Protein AF-A0A967HN75-F1 (afdb_monomer_lite)

Structure (mmCIF, N/CA/C/O backbone):
data_AF-A0A967HN75-F1
#
_entry.id   AF-A0A967HN75-F1
#
loop_
_atom_site.group_PDB
_atom_site.id
_atom_site.type_symbol
_atom_site.label_atom_id
_atom_site.label_alt_id
_atom_site.label_comp_id
_atom_site.label_asym_id
_atom_site.label_entity_id
_atom_site.label_seq_id
_atom_site.pdbx_PDB_ins_code
_atom_site.Cartn_x
_atom_site.Cartn_y
_atom_site.Cartn_z
_atom_site.occupancy
_atom_site.B_iso_or_equiv
_atom_site.auth_seq_id
_atom_site.auth_comp_id
_atom_site.auth_asym_id
_atom_site.auth_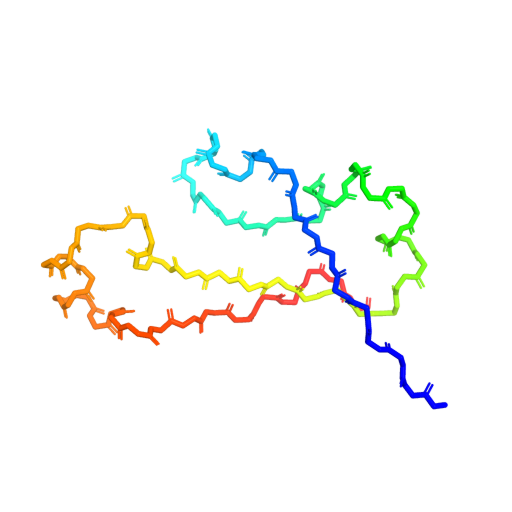atom_id
_atom_site.pdbx_PDB_model_num
ATOM 1 N N . VAL A 1 1 ? -15.104 -11.650 14.237 1.00 89.62 1 VAL A N 1
ATOM 2 C CA . VAL A 1 1 ? -15.265 -11.744 12.765 1.00 89.62 1 VAL A CA 1
ATOM 3 C C . VAL A 1 1 ? -14.235 -10.809 12.151 1.00 89.62 1 VAL A C 1
ATOM 5 O O . VAL A 1 1 ? -14.197 -9.677 12.617 1.00 89.62 1 VAL A O 1
ATOM 8 N N . PRO A 1 2 ? -13.375 -11.249 11.217 1.00 94.56 2 PRO A N 1
ATOM 9 C CA . PRO A 1 2 ? -12.428 -10.352 10.556 1.00 94.56 2 PRO A CA 1
ATOM 10 C C . PRO A 1 2 ? -13.172 -9.386 9.626 1.00 94.56 2 PRO A C 1
ATOM 12 O O . PRO A 1 2 ? -14.085 -9.800 8.910 1.00 94.56 2 PRO A O 1
ATOM 15 N N . VAL A 1 3 ? -12.787 -8.111 9.646 1.00 95.44 3 VAL A N 1
ATOM 16 C CA . VAL A 1 3 ? -13.337 -7.067 8.771 1.00 95.44 3 VAL A CA 1
ATOM 17 C C . VAL A 1 3 ? -12.225 -6.580 7.857 1.00 95.44 3 VAL A C 1
ATOM 19 O O . VAL A 1 3 ? -11.128 -6.287 8.321 1.00 95.44 3 VAL A O 1
ATOM 22 N N . ILE A 1 4 ? -12.510 -6.504 6.559 1.00 95.62 4 ILE A N 1
ATOM 23 C CA . ILE A 1 4 ? -11.581 -5.978 5.559 1.00 95.62 4 ILE A CA 1
ATOM 24 C C . ILE A 1 4 ? -12.157 -4.665 5.043 1.00 95.62 4 ILE A C 1
ATOM 26 O O . ILE A 1 4 ? -13.276 -4.635 4.532 1.00 95.62 4 ILE A O 1
ATOM 30 N N . ALA A 1 5 ? -11.377 -3.597 5.169 1.00 93.06 5 ALA A N 1
ATOM 31 C CA . ALA A 1 5 ? -11.663 -2.306 4.563 1.00 93.06 5 ALA A CA 1
ATOM 32 C C . ALA A 1 5 ? -10.665 -2.043 3.430 1.00 93.06 5 ALA A C 1
ATOM 34 O O . ALA A 1 5 ? -9.494 -2.405 3.528 1.00 93.06 5 ALA A O 1
ATOM 35 N N . LEU A 1 6 ? -11.134 -1.411 2.354 1.00 93.75 6 LEU A N 1
ATOM 36 C CA . LEU A 1 6 ? -10.286 -0.943 1.261 1.00 93.75 6 LEU A CA 1
ATOM 37 C C . LEU A 1 6 ? -10.123 0.569 1.393 1.00 93.75 6 LEU A C 1
ATOM 39 O O . LEU A 1 6 ? -11.116 1.278 1.550 1.00 93.75 6 LEU A O 1
ATOM 43 N N . SER A 1 7 ? -8.885 1.049 1.304 1.00 92.06 7 SER A N 1
ATOM 44 C CA . SER A 1 7 ? -8.581 2.476 1.230 1.00 92.06 7 SER A CA 1
ATOM 45 C C . SER A 1 7 ? -7.754 2.767 -0.013 1.00 92.06 7 SER A C 1
ATOM 47 O O . SER A 1 7 ? -6.943 1.942 -0.440 1.00 92.06 7 SER A O 1
ATOM 49 N N . GLN A 1 8 ? -7.970 3.941 -0.594 1.00 91.44 8 GLN A N 1
ATOM 50 C CA . GLN A 1 8 ? -7.097 4.468 -1.634 1.00 91.44 8 GLN A CA 1
ATOM 51 C C . GLN A 1 8 ? -5.922 5.203 -0.989 1.00 91.44 8 GLN A C 1
ATOM 53 O O . GLN A 1 8 ? -6.052 5.783 0.088 1.00 91.44 8 GLN A O 1
ATOM 58 N N . LEU A 1 9 ? -4.773 5.176 -1.660 1.00 91.81 9 LEU A N 1
ATOM 59 C CA . LEU A 1 9 ? -3.615 5.964 -1.256 1.00 91.81 9 LEU A CA 1
ATOM 60 C C . LEU A 1 9 ? -3.690 7.364 -1.856 1.00 91.81 9 LEU A C 1
ATOM 62 O O . LEU A 1 9 ? -4.290 7.579 -2.913 1.00 91.81 9 LEU A O 1
ATOM 66 N N . SER A 1 10 ? -3.015 8.302 -1.198 1.00 89.50 10 SER A N 1
ATOM 67 C CA . SER A 1 10 ? -2.656 9.572 -1.827 1.00 89.50 10 SER A CA 1
ATOM 68 C C . SER A 1 10 ? -1.750 9.337 -3.050 1.00 89.50 10 SER A C 1
ATOM 70 O O . SER A 1 10 ? -1.214 8.247 -3.254 1.00 89.50 10 SER A O 1
ATOM 72 N N . ARG A 1 11 ? -1.516 10.376 -3.861 1.00 89.50 11 ARG A N 1
ATOM 73 C CA . ARG A 1 11 ? -0.587 10.305 -5.010 1.00 89.50 11 ARG A CA 1
ATOM 74 C C . ARG A 1 11 ? 0.892 10.405 -4.619 1.00 89.50 11 ARG A C 1
ATOM 76 O O . ARG A 1 11 ? 1.752 10.471 -5.492 1.00 89.50 11 ARG A O 1
ATOM 83 N N . ALA A 1 12 ? 1.209 10.438 -3.326 1.00 90.62 12 ALA A N 1
ATOM 84 C CA . ALA A 1 12 ? 2.585 10.528 -2.844 1.00 90.62 12 ALA A CA 1
ATOM 85 C C . ALA A 1 12 ? 3.524 9.413 -3.371 1.00 90.62 12 ALA A C 1
ATOM 87 O O . ALA A 1 12 ? 4.665 9.744 -3.702 1.00 90.62 12 ALA A O 1
ATOM 88 N N . PRO A 1 13 ? 3.095 8.139 -3.540 1.00 92.56 13 PRO A N 1
ATOM 89 C CA . PRO A 1 13 ? 3.936 7.101 -4.142 1.00 92.56 13 PRO A CA 1
ATOM 90 C C . PRO A 1 13 ? 4.395 7.442 -5.562 1.00 92.56 13 PRO A C 1
ATOM 92 O O . PRO A 1 13 ? 5.535 7.172 -5.922 1.00 92.56 13 PRO A O 1
ATOM 95 N N . GLU A 1 14 ? 3.547 8.085 -6.370 1.00 90.38 14 GLU A N 1
ATOM 96 C CA . GLU A 1 14 ? 3.870 8.420 -7.766 1.00 90.38 14 GLU A CA 1
ATOM 97 C C . GLU A 1 14 ? 5.029 9.420 -7.876 1.00 90.38 14 GLU A C 1
ATOM 99 O O . GLU A 1 14 ? 5.735 9.441 -8.878 1.00 90.38 14 GLU A O 1
ATOM 104 N N . GLN A 1 15 ? 5.251 10.236 -6.843 1.00 89.88 15 GLN A N 1
ATOM 105 C CA . GLN A 1 15 ? 6.322 11.236 -6.820 1.00 89.88 15 GLN A CA 1
ATOM 106 C C . GLN A 1 15 ? 7.666 10.661 -6.353 1.00 89.88 15 GLN A C 1
ATOM 108 O O . GLN A 1 15 ? 8.699 11.311 -6.517 1.00 89.88 15 GLN A O 1
ATOM 113 N N . ARG A 1 16 ? 7.671 9.466 -5.747 1.00 91.94 16 ARG A N 1
ATOM 114 C CA . ARG A 1 16 ? 8.888 8.804 -5.263 1.00 91.94 16 ARG A CA 1
ATOM 115 C C . ARG A 1 16 ? 9.521 7.959 -6.355 1.00 91.94 16 ARG A C 1
ATOM 117 O O . ARG A 1 16 ? 8.825 7.357 -7.157 1.00 91.94 16 ARG 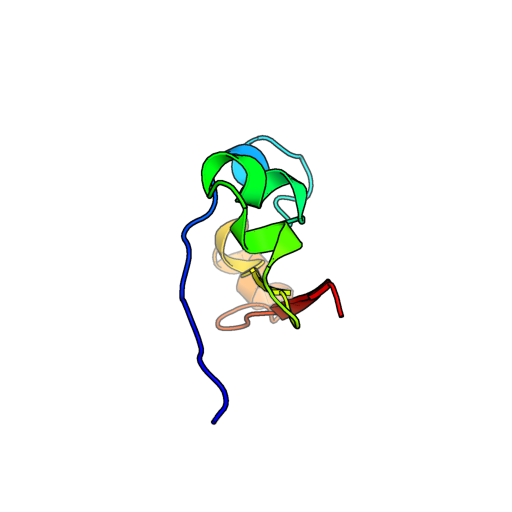A O 1
ATOM 124 N N . THR A 1 17 ? 10.846 7.860 -6.333 1.00 89.56 17 THR A N 1
ATOM 125 C CA . THR A 1 17 ? 11.633 7.128 -7.336 1.00 89.56 17 THR A CA 1
ATOM 126 C C . THR A 1 17 ? 11.317 5.633 -7.393 1.00 89.56 17 THR A C 1
ATOM 128 O O . THR A 1 17 ? 11.480 5.011 -8.435 1.00 89.56 17 THR A O 1
ATOM 131 N N . ASP A 1 18 ? 10.914 5.036 -6.271 1.00 89.31 18 ASP A N 1
ATOM 132 C CA . ASP A 1 18 ? 10.633 3.604 -6.173 1.00 89.31 18 ASP A CA 1
ATOM 133 C C . ASP A 1 18 ? 9.160 3.254 -6.412 1.00 89.31 18 ASP A C 1
ATOM 135 O O . ASP A 1 18 ? 8.839 2.077 -6.550 1.00 89.31 18 ASP A O 1
ATOM 139 N N . HIS A 1 19 ? 8.273 4.253 -6.431 1.00 93.81 19 HIS A N 1
ATOM 140 C CA . HIS A 1 19 ? 6.823 4.114 -6.585 1.00 93.81 19 HIS A CA 1
ATOM 141 C C . HIS A 1 19 ? 6.131 3.142 -5.612 1.00 93.81 19 HIS A C 1
ATOM 143 O O . HIS A 1 19 ? 4.959 2.799 -5.783 1.00 93.81 19 HIS A O 1
ATOM 149 N N . ARG A 1 20 ? 6.830 2.697 -4.563 1.00 94.88 20 ARG A N 1
ATOM 150 C CA . ARG A 1 20 ? 6.345 1.652 -3.662 1.00 94.88 20 ARG A CA 1
ATOM 151 C C . ARG A 1 20 ? 5.499 2.245 -2.545 1.00 94.88 20 ARG A C 1
ATOM 153 O O . ARG A 1 20 ? 5.995 3.112 -1.834 1.00 94.88 20 ARG A O 1
ATOM 160 N N . PRO A 1 21 ? 4.273 1.763 -2.307 1.00 95.06 21 PRO A N 1
ATOM 161 C CA . PRO A 1 21 ? 3.435 2.258 -1.221 1.00 95.06 21 PRO A CA 1
ATOM 162 C C . PRO A 1 21 ? 4.054 1.977 0.156 1.00 95.06 21 PRO A C 1
ATOM 164 O O . PRO A 1 21 ? 4.663 0.931 0.380 1.00 95.06 21 PRO A O 1
ATOM 167 N N . GLN A 1 22 ? 3.887 2.918 1.079 1.00 93.56 22 GLN A N 1
ATOM 168 C CA . GLN A 1 22 ? 4.364 2.852 2.459 1.00 93.56 22 GLN A CA 1
ATOM 169 C C . GLN A 1 22 ? 3.289 3.377 3.425 1.00 93.56 22 GLN A C 1
ATOM 171 O O . GLN A 1 22 ? 2.340 4.041 3.012 1.00 93.56 22 GLN A O 1
ATOM 176 N N . LEU A 1 23 ? 3.441 3.121 4.730 1.00 91.88 23 LEU A N 1
ATOM 177 C CA . LEU A 1 23 ? 2.430 3.488 5.736 1.00 91.88 23 LEU A CA 1
ATOM 178 C C . LEU A 1 23 ? 2.047 4.976 5.719 1.00 91.88 23 LEU A C 1
ATOM 180 O O . LEU A 1 23 ? 0.867 5.302 5.789 1.00 91.88 23 LEU A O 1
ATOM 184 N N . SER A 1 24 ? 3.013 5.878 5.525 1.00 89.88 24 SER A N 1
ATOM 185 C CA . SER A 1 24 ? 2.740 7.320 5.495 1.00 89.88 24 SER A CA 1
ATOM 186 C C . SER A 1 24 ? 1.857 7.768 4.324 1.00 89.88 24 SER A C 1
ATOM 188 O O . SER A 1 24 ? 1.289 8.858 4.391 1.00 89.88 24 SER A O 1
ATOM 190 N N . ASP A 1 25 ? 1.666 6.935 3.295 1.00 91.81 25 ASP A N 1
ATOM 191 C CA . ASP A 1 25 ? 0.746 7.231 2.192 1.00 91.81 25 ASP A CA 1
ATOM 192 C C . ASP A 1 25 ? -0.733 7.084 2.606 1.00 91.81 25 ASP A C 1
ATOM 194 O O . ASP A 1 25 ? -1.608 7.637 1.935 1.00 91.81 25 ASP A O 1
ATOM 198 N N . LEU A 1 26 ? -1.012 6.399 3.729 1.00 89.38 26 LEU A N 1
ATOM 199 C CA . LEU A 1 26 ? -2.335 6.318 4.369 1.00 89.38 26 LEU A CA 1
ATOM 200 C C . LEU A 1 26 ? -2.633 7.505 5.287 1.00 89.38 26 LEU A C 1
ATOM 202 O O . LEU A 1 26 ? -3.722 7.576 5.851 1.00 89.38 26 LEU A O 1
ATOM 206 N N . ARG A 1 27 ? -1.711 8.459 5.446 1.00 80.06 27 ARG A N 1
ATOM 207 C CA . ARG A 1 27 ? -1.878 9.581 6.383 1.00 80.06 27 ARG A CA 1
ATOM 208 C C . ARG A 1 27 ? -3.123 10.430 6.098 1.00 80.06 27 ARG A C 1
ATOM 210 O O . ARG A 1 27 ? -3.723 10.965 7.025 1.00 80.06 27 ARG A O 1
ATOM 217 N N . GLU A 1 28 ? -3.534 10.535 4.834 1.00 80.44 28 GLU A N 1
ATOM 218 C CA . GLU A 1 28 ? -4.769 11.234 4.436 1.00 80.44 28 GLU A CA 1
ATOM 219 C C . GLU A 1 28 ? -6.047 10.447 4.778 1.00 80.44 28 GLU A C 1
ATOM 221 O O . GLU A 1 28 ? -7.139 11.007 4.777 1.00 80.44 28 GLU A O 1
ATOM 226 N N . SER A 1 29 ? -5.918 9.164 5.128 1.00 79.12 29 SER A N 1
ATOM 227 C CA . SER A 1 29 ? -7.022 8.280 5.524 1.00 79.12 29 SER A CA 1
ATOM 228 C C . SER A 1 29 ? -7.391 8.390 7.016 1.00 79.12 29 SER A C 1
ATOM 230 O O . SER A 1 29 ? -8.211 7.616 7.507 1.00 79.12 29 SER A O 1
ATOM 232 N N . GLY A 1 30 ? -6.803 9.336 7.760 1.00 83.56 30 GLY A N 1
ATOM 233 C CA . GLY A 1 30 ? -7.095 9.557 9.180 1.00 83.56 30 GLY A CA 1
ATOM 234 C C . GLY A 1 30 ? -6.408 8.540 10.097 1.00 83.56 30 GLY A C 1
ATOM 235 O O . GLY A 1 30 ? -5.195 8.361 10.026 1.00 83.56 30 GLY A O 1
ATOM 236 N N . SER A 1 31 ? -7.170 7.895 10.986 1.00 85.69 31 SER A N 1
ATOM 237 C CA . SER A 1 31 ? -6.646 6.962 12.000 1.00 85.69 31 SER A CA 1
ATOM 238 C C . SER A 1 31 ? -6.524 5.508 11.533 1.00 85.69 31 SER A C 1
ATOM 240 O O . SER A 1 31 ? -6.080 4.666 12.305 1.00 85.69 31 SER A O 1
ATOM 242 N N . ILE A 1 32 ? -6.857 5.194 10.274 1.00 83.88 32 ILE A N 1
ATOM 243 C CA . ILE A 1 32 ? -6.916 3.808 9.767 1.00 83.88 32 ILE A CA 1
ATOM 244 C C . ILE A 1 32 ? -5.598 3.048 9.974 1.00 83.88 32 ILE A C 1
ATOM 246 O O . ILE A 1 32 ? -5.618 1.883 10.359 1.00 83.88 32 ILE A O 1
ATOM 250 N N . GLU A 1 33 ? -4.452 3.701 9.769 1.00 87.38 33 GLU A N 1
ATOM 251 C CA . GLU A 1 33 ? -3.138 3.094 10.023 1.00 87.38 33 GLU A CA 1
ATOM 252 C C . GLU A 1 33 ? -2.976 2.654 11.489 1.00 87.38 33 GLU A C 1
ATOM 254 O O . GLU A 1 33 ? -2.402 1.602 11.783 1.00 87.38 33 GLU A O 1
ATOM 259 N N . GLN A 1 34 ? -3.492 3.451 12.424 1.00 86.94 34 GLN A N 1
ATOM 260 C CA . GLN A 1 34 ? -3.367 3.209 13.859 1.00 86.94 34 GLN A CA 1
ATOM 261 C C . GLN A 1 34 ? -4.343 2.125 14.320 1.00 86.94 34 GLN A C 1
ATOM 263 O O . GLN A 1 34 ? -3.934 1.231 15.061 1.00 86.94 34 GLN A O 1
ATOM 268 N N . ASP A 1 35 ? -5.575 2.166 13.814 1.00 91.88 35 ASP A N 1
ATOM 269 C CA . ASP A 1 35 ? -6.678 1.303 14.247 1.00 91.88 35 ASP A CA 1
ATOM 270 C C . ASP A 1 35 ? -6.646 -0.099 13.613 1.00 91.88 35 ASP A C 1
ATOM 272 O O . ASP A 1 35 ? -7.237 -1.032 14.152 1.00 91.88 35 ASP A O 1
ATOM 276 N N . ALA A 1 36 ? -5.977 -0.274 12.468 1.00 93.00 36 ALA A N 1
ATOM 277 C CA . ALA A 1 36 ? -5.895 -1.567 11.793 1.00 93.00 36 ALA A CA 1
ATOM 278 C C . ALA A 1 36 ? -4.909 -2.528 12.480 1.00 93.00 36 ALA A C 1
ATOM 280 O O . ALA A 1 36 ? -3.765 -2.157 12.750 1.00 93.00 36 ALA A O 1
ATOM 281 N N . ASP A 1 37 ? -5.316 -3.788 12.664 1.00 95.25 37 ASP A N 1
ATOM 282 C CA . ASP A 1 37 ? -4.427 -4.870 13.119 1.00 95.25 37 ASP A CA 1
ATOM 283 C C . ASP A 1 37 ? -3.415 -5.286 12.033 1.00 95.25 37 ASP A C 1
ATOM 285 O O . ASP A 1 37 ? -2.288 -5.658 12.329 1.00 95.25 37 ASP A O 1
ATOM 289 N N . LEU A 1 38 ? -3.807 -5.215 10.757 1.00 94.62 38 LEU A N 1
ATOM 290 C CA . LEU A 1 38 ? -2.980 -5.584 9.607 1.00 94.62 38 LEU A CA 1
ATOM 291 C C . LEU A 1 38 ? -3.175 -4.556 8.496 1.00 94.62 38 LEU A C 1
ATOM 293 O O . LEU A 1 38 ? -4.306 -4.265 8.104 1.00 94.62 38 LEU A O 1
ATOM 297 N N . VAL A 1 39 ? -2.070 -4.054 7.946 1.00 95.62 39 VAL A N 1
ATOM 298 C CA . VAL A 1 39 ? -2.091 -3.164 6.778 1.00 95.62 39 VAL A CA 1
ATOM 299 C C . VAL A 1 39 ? -1.331 -3.825 5.640 1.00 95.62 39 VAL A C 1
ATOM 301 O O . VAL A 1 39 ? -0.150 -4.150 5.777 1.00 95.62 39 VAL A O 1
ATOM 304 N N . MET A 1 40 ? -2.011 -4.003 4.507 1.00 96.56 40 MET A N 1
ATOM 305 C CA . MET A 1 40 ? -1.435 -4.561 3.287 1.00 96.56 40 MET A CA 1
ATOM 306 C C . MET A 1 40 ? -1.568 -3.575 2.131 1.00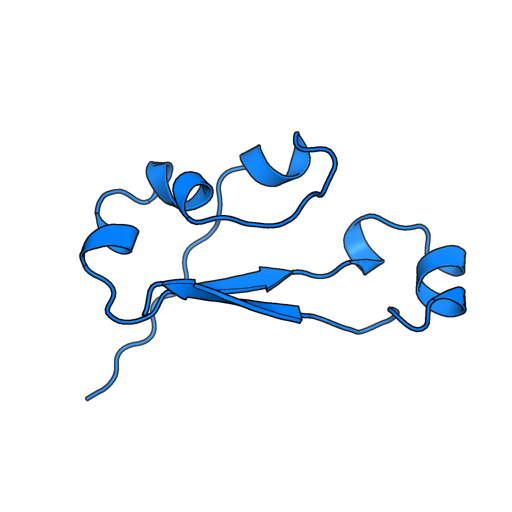 96.56 40 MET A C 1
ATOM 308 O O . MET A 1 40 ? -2.622 -2.966 1.947 1.00 96.56 40 MET A O 1
ATOM 312 N N . PHE A 1 41 ? -0.521 -3.471 1.323 1.00 96.75 41 PHE A N 1
ATOM 313 C CA . PHE A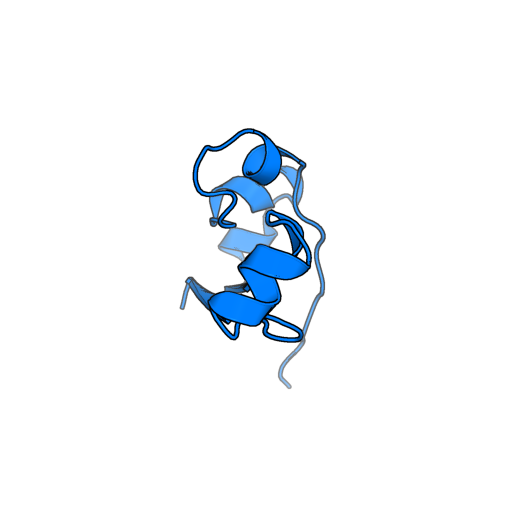 1 41 ? -0.517 -2.688 0.096 1.00 96.75 41 PHE A CA 1
ATOM 314 C C . PHE A 1 41 ? -0.413 -3.591 -1.124 1.00 96.75 41 PHE A C 1
ATOM 316 O O . PHE A 1 41 ? 0.278 -4.609 -1.101 1.00 96.75 41 PHE A O 1
ATOM 323 N N . LEU A 1 42 ? -1.077 -3.187 -2.203 1.00 96.25 42 LEU A N 1
ATOM 324 C CA . LEU A 1 42 ? -0.934 -3.801 -3.516 1.00 96.25 42 LEU A CA 1
ATOM 325 C C . LEU A 1 42 ? -0.017 -2.926 -4.366 1.00 96.25 42 LEU A C 1
ATOM 327 O O . LEU A 1 42 ? -0.268 -1.731 -4.515 1.00 96.25 42 LEU A O 1
ATOM 331 N N . TYR A 1 43 ? 1.025 -3.524 -4.934 1.00 96.12 43 TYR A N 1
ATOM 332 C CA . TYR A 1 43 ? 1.957 -2.848 -5.831 1.00 96.12 43 TYR A CA 1
ATOM 333 C C . TYR A 1 43 ? 2.080 -3.625 -7.140 1.00 96.12 43 TYR A C 1
ATOM 335 O O . TYR A 1 43 ? 2.275 -4.837 -7.132 1.00 96.12 43 TYR A O 1
ATOM 343 N N . ARG A 1 44 ? 1.956 -2.937 -8.276 1.00 95.56 44 ARG A N 1
ATOM 344 C CA . ARG A 1 44 ? 2.126 -3.522 -9.612 1.00 95.56 44 ARG A CA 1
ATOM 345 C C . ARG A 1 44 ? 3.337 -2.875 -10.280 1.00 95.56 44 ARG A C 1
ATOM 347 O O . ARG A 1 44 ? 3.185 -1.778 -10.810 1.00 95.56 44 ARG A O 1
ATOM 354 N N . PRO A 1 45 ? 4.513 -3.529 -10.281 1.00 93.19 45 PRO A N 1
ATOM 355 C CA . PRO A 1 45 ? 5.714 -2.980 -10.909 1.00 93.19 45 PRO A CA 1
ATOM 356 C C . PRO A 1 45 ? 5.505 -2.621 -12.386 1.00 93.19 45 PRO A C 1
ATOM 358 O O . PRO A 1 45 ? 5.959 -1.577 -12.838 1.00 93.19 45 PRO A O 1
ATOM 361 N N . GLU A 1 46 ? 4.755 -3.453 -13.116 1.00 94.88 46 GLU A N 1
ATOM 362 C CA . GLU A 1 46 ? 4.440 -3.251 -14.537 1.00 94.88 46 GLU A CA 1
ATOM 363 C C . GLU A 1 46 ? 3.733 -1.924 -14.841 1.00 94.88 46 GLU A C 1
ATOM 365 O O . GLU A 1 46 ? 3.840 -1.427 -15.952 1.00 94.88 46 GLU A O 1
ATOM 370 N N . TYR A 1 47 ? 3.036 -1.323 -13.869 1.00 93.12 47 TYR A N 1
ATOM 371 C CA . TYR A 1 47 ? 2.344 -0.047 -14.063 1.00 93.12 47 TYR A CA 1
ATOM 372 C C . TYR A 1 47 ? 3.319 1.116 -14.312 1.00 93.12 47 TYR A C 1
ATOM 374 O O . TYR A 1 47 ? 2.938 2.129 -14.893 1.00 93.12 47 TYR A O 1
ATOM 382 N N . TYR A 1 48 ? 4.572 0.967 -13.876 1.00 92.12 48 TYR A N 1
ATOM 383 C CA . TYR A 1 48 ? 5.615 1.990 -13.960 1.00 92.12 48 TYR A CA 1
ATOM 384 C C . TYR A 1 48 ? 6.677 1.676 -15.025 1.00 92.12 48 TYR A C 1
ATOM 386 O O . TYR A 1 48 ? 7.686 2.372 -15.108 1.00 92.12 48 TYR A O 1
ATOM 394 N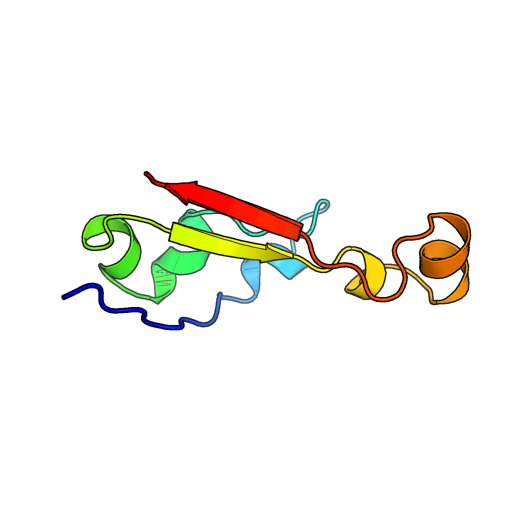 N . LEU A 1 49 ? 6.466 0.630 -15.826 1.00 92.88 49 LEU A N 1
ATOM 395 C CA . LEU A 1 49 ? 7.374 0.173 -16.876 1.00 92.88 49 LEU A CA 1
ATOM 396 C C . LEU A 1 49 ? 6.668 0.216 -18.233 1.00 92.88 49 LEU A C 1
ATOM 398 O O . LEU A 1 49 ? 5.439 0.247 -18.305 1.00 92.88 49 LEU A O 1
ATOM 402 N N . SER A 1 50 ? 7.434 0.185 -19.323 1.00 94.12 50 SER A N 1
ATOM 403 C CA . SER A 1 50 ? 6.846 -0.104 -20.633 1.00 94.12 50 SER A CA 1
ATOM 404 C C . SER A 1 50 ? 6.409 -1.571 -20.734 1.00 94.12 50 SER A C 1
ATOM 406 O O . SER A 1 50 ? 6.973 -2.444 -20.071 1.00 94.12 50 SER A O 1
ATOM 408 N N . ASP A 1 51 ? 5.448 -1.865 -21.616 1.00 92.25 51 ASP A N 1
ATOM 409 C CA . ASP A 1 51 ? 4.960 -3.235 -21.848 1.00 92.25 51 ASP A CA 1
ATOM 410 C C . ASP A 1 51 ? 6.101 -4.211 -22.188 1.00 92.25 51 ASP A C 1
ATOM 412 O O . ASP A 1 51 ? 6.119 -5.351 -21.720 1.00 92.25 51 ASP A O 1
ATOM 416 N N . MET A 1 52 ? 7.086 -3.751 -22.968 1.00 95.56 52 MET A N 1
ATOM 417 C CA . MET A 1 52 ? 8.250 -4.551 -23.351 1.00 95.56 52 MET A CA 1
ATOM 418 C C . MET A 1 52 ? 9.133 -4.869 -22.138 1.00 95.56 52 MET A C 1
ATOM 420 O O . MET A 1 52 ? 9.457 -6.033 -21.913 1.00 95.56 52 MET A O 1
ATOM 424 N N . GLU A 1 53 ? 9.457 -3.869 -21.314 1.00 94.62 53 GLU A N 1
ATOM 425 C CA . GLU A 1 53 ? 10.258 -4.058 -20.095 1.00 94.62 53 GLU A CA 1
ATOM 426 C C . GLU A 1 53 ? 9.542 -4.955 -19.079 1.00 94.62 53 GLU A C 1
ATOM 428 O O . GLU A 1 53 ? 10.153 -5.853 -18.494 1.00 94.62 53 GLU A O 1
ATOM 433 N N . ALA A 1 54 ? 8.234 -4.753 -18.890 1.00 93.88 54 ALA A N 1
ATOM 434 C CA . ALA A 1 54 ? 7.420 -5.578 -18.005 1.00 93.88 54 ALA A CA 1
ATOM 435 C C . ALA A 1 54 ? 7.388 -7.043 -18.469 1.00 93.88 54 ALA A C 1
ATOM 437 O O . ALA A 1 54 ? 7.439 -7.957 -17.641 1.00 93.88 54 ALA A O 1
ATOM 438 N N . GLN A 1 55 ? 7.339 -7.289 -19.779 1.00 94.12 55 GLN A N 1
ATOM 439 C CA . GLN A 1 55 ? 7.375 -8.637 -20.337 1.00 94.12 55 GLN A CA 1
ATOM 440 C C . GLN A 1 55 ? 8.763 -9.283 -20.209 1.00 94.12 55 GLN A C 1
ATOM 442 O O . GLN A 1 55 ? 8.851 -10.434 -19.779 1.00 94.12 55 GLN A O 1
ATOM 447 N N . GLU A 1 56 ? 9.841 -8.557 -20.522 1.00 95.75 56 GLU A N 1
ATOM 448 C CA . GLU A 1 56 ? 11.226 -9.044 -20.409 1.00 95.75 56 GLU A CA 1
ATOM 449 C C . GLU A 1 56 ? 11.603 -9.407 -18.970 1.00 95.75 56 GLU A C 1
ATOM 451 O O . GLU A 1 56 ? 12.228 -10.440 -18.727 1.00 95.75 56 GLU A O 1
ATOM 456 N N . GLN A 1 57 ? 11.167 -8.600 -18.001 1.00 94.06 57 GLN A N 1
ATOM 457 C CA . GLN A 1 57 ? 11.378 -8.865 -16.575 1.00 94.06 57 GLN A CA 1
ATOM 458 C C . GLN A 1 57 ? 10.384 -9.893 -16.007 1.00 94.06 57 GLN A C 1
ATOM 460 O O . GLN A 1 57 ? 10.443 -10.242 -14.826 1.00 94.06 57 GLN A O 1
ATOM 465 N N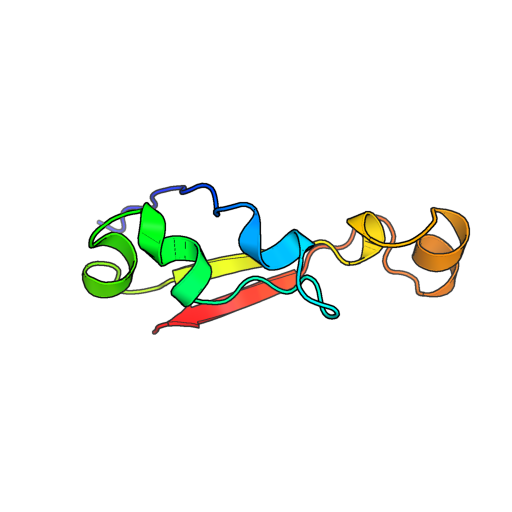 . GLY A 1 58 ? 9.451 -10.390 -16.828 1.00 93.56 58 GLY A N 1
ATOM 466 C CA . GLY A 1 58 ? 8.416 -11.332 -16.414 1.00 93.56 58 GLY A CA 1
ATOM 467 C C . GLY A 1 58 ? 7.489 -10.768 -15.335 1.00 93.56 58 GLY A C 1
ATOM 468 O O . GLY A 1 58 ? 6.993 -11.534 -14.509 1.00 93.56 58 GLY A O 1
ATOM 469 N N . LEU A 1 59 ? 7.296 -9.450 -15.306 1.00 94.19 59 LEU A N 1
ATOM 470 C CA . LEU A 1 59 ? 6.433 -8.711 -14.379 1.00 94.19 59 LEU A CA 1
ATOM 471 C C . LEU A 1 59 ? 5.017 -8.505 -14.935 1.00 94.19 59 LEU A C 1
ATOM 473 O O . LEU A 1 59 ? 4.123 -8.142 -14.175 1.00 94.19 59 LEU A O 1
ATOM 477 N N . ALA A 1 60 ? 4.809 -8.787 -16.223 1.00 94.12 60 ALA A N 1
ATOM 478 C CA . ALA A 1 60 ? 3.505 -8.720 -16.871 1.00 94.12 60 ALA A CA 1
ATOM 479 C C . ALA A 1 60 ? 2.442 -9.546 -16.113 1.00 94.12 60 ALA A C 1
ATOM 481 O O . ALA A 1 60 ? 2.607 -10.744 -15.866 1.00 94.12 60 ALA A O 1
ATOM 482 N N . GLY A 1 61 ? 1.349 -8.888 -15.734 1.00 94.25 61 GLY A N 1
ATOM 483 C CA . GLY A 1 61 ? 0.235 -9.423 -14.959 1.00 94.25 61 GLY A CA 1
ATOM 484 C C . GLY A 1 61 ? 0.539 -9.706 -13.486 1.00 94.25 61 GLY A C 1
ATOM 485 O O . GLY A 1 61 ? -0.286 -10.340 -12.824 1.00 94.25 61 GLY A O 1
ATOM 486 N N . LYS A 1 62 ? 1.697 -9.290 -12.951 1.00 95.50 62 LYS A N 1
ATOM 487 C CA . LYS A 1 62 ? 2.086 -9.576 -11.561 1.00 95.50 62 LYS A CA 1
ATOM 488 C C . LYS A 1 62 ? 1.817 -8.401 -10.628 1.00 95.50 62 LYS A C 1
ATOM 490 O O . LYS A 1 62 ? 2.110 -7.246 -10.927 1.00 95.50 62 LYS A O 1
ATOM 495 N N . ALA A 1 63 ? 1.312 -8.738 -9.446 1.00 96.25 63 ALA A N 1
ATOM 496 C CA . ALA A 1 63 ? 1.159 -7.824 -8.326 1.00 96.25 63 ALA A CA 1
ATOM 497 C C . ALA A 1 63 ? 1.891 -8.377 -7.098 1.00 96.25 63 ALA A C 1
ATOM 499 O O . ALA A 1 63 ? 1.883 -9.582 -6.842 1.00 96.25 63 ALA A O 1
ATOM 500 N N . GLU A 1 64 ? 2.500 -7.481 -6.337 1.00 95.44 64 GLU A N 1
ATOM 501 C CA . GLU A 1 64 ? 3.104 -7.747 -5.040 1.00 95.44 64 GLU A CA 1
ATOM 502 C C . GLU A 1 64 ? 2.132 -7.330 -3.931 1.00 95.44 64 GLU A C 1
ATOM 504 O O . GLU A 1 64 ? 1.520 -6.260 -3.995 1.00 95.44 64 GLU A O 1
ATOM 509 N N . LEU A 1 65 ? 2.015 -8.172 -2.903 1.00 96.44 65 LEU A N 1
ATOM 510 C CA . LEU A 1 65 ? 1.319 -7.856 -1.659 1.00 96.44 65 LEU A CA 1
ATOM 511 C C . LEU A 1 65 ? 2.369 -7.528 -0.595 1.00 96.44 65 LEU A C 1
ATOM 513 O O . LEU A 1 65 ? 3.148 -8.394 -0.201 1.00 96.44 65 LEU A O 1
ATOM 517 N N . ILE A 1 66 ? 2.394 -6.281 -0.141 1.00 96.25 66 ILE A N 1
ATOM 518 C CA . ILE A 1 66 ? 3.366 -5.779 0.835 1.00 96.25 66 ILE A CA 1
ATOM 519 C C . ILE A 1 66 ? 2.672 -5.674 2.192 1.00 96.25 66 ILE A C 1
ATOM 521 O O . ILE A 1 66 ? 1.646 -5.008 2.299 1.00 96.25 66 ILE A O 1
ATOM 525 N N . ILE A 1 67 ? 3.232 -6.291 3.235 1.00 95.94 67 ILE A N 1
ATOM 526 C CA . ILE A 1 67 ? 2.741 -6.138 4.613 1.00 95.94 67 ILE A CA 1
ATOM 527 C C . ILE A 1 67 ? 3.436 -4.922 5.230 1.00 95.94 67 ILE A C 1
ATOM 529 O O . ILE A 1 67 ? 4.647 -4.940 5.436 1.00 95.94 67 ILE A O 1
ATOM 533 N N . GLY A 1 68 ? 2.675 -3.856 5.481 1.00 93.44 68 GLY A N 1
ATOM 534 C CA . GLY A 1 68 ? 3.193 -2.599 6.027 1.00 93.44 68 GLY A CA 1
ATOM 535 C C . GLY A 1 68 ? 3.178 -2.539 7.554 1.00 93.44 68 GLY A C 1
ATOM 536 O O . GLY A 1 68 ? 4.077 -1.951 8.147 1.00 93.44 68 GLY A O 1
ATOM 537 N N . LYS A 1 69 ? 2.172 -3.153 8.187 1.00 92.94 69 LYS A N 1
ATOM 538 C CA . LYS A 1 69 ? 1.992 -3.222 9.646 1.00 92.94 69 LYS A CA 1
ATOM 539 C C . LYS A 1 69 ? 1.414 -4.581 10.023 1.00 92.94 69 LYS A C 1
ATOM 541 O O . LYS A 1 69 ? 0.561 -5.078 9.288 1.00 92.94 69 LYS A O 1
ATOM 546 N N . GLN A 1 70 ? 1.847 -5.111 11.164 1.00 86.94 70 GLN A N 1
ATOM 547 C CA . GLN A 1 70 ? 1.294 -6.269 11.865 1.00 86.94 70 GLN A CA 1
ATOM 548 C C . GLN A 1 70 ? 1.276 -5.987 13.372 1.00 86.94 70 GLN A C 1
ATOM 550 O O . GLN A 1 70 ? 2.102 -5.148 13.805 1.00 86.94 70 GLN A O 1
#

Foldseek 3Di:
DDDDDDDDFDCVLVVDPVSDDALVRCVVVPCCSVPDQWDKDKDQPPVVDDPVVCVVVVSVPDIDIDTHHD

Secondary structure (DSSP, 8-state):
-------PPPSHHHHSTT----GGGGGGGTTHHHH-S-EEEEE-GGGGS-HHHHHHTT-TT--EEEEEE-

Sequence (70 aa):
VPVIALSQLSRAPEQRTDHRPQLSDLRESGSIEQDADLVMFLYRPEYYLSDMEAQEQGLAGKAELIIGKQ

pLDDT: mean 92.22, std 3.96, range [79.12, 96.75]

Radius of gyration: 13.93 Å; chains: 1; bounding box: 27×23×38 Å